Protein AF-A0A4Q3DVB1-F1 (afdb_monomer)

Sequence (132 aa):
MTEEATNEVLARHVSPDGQLTLLVVRAIEPPRPETIIVGFEESPWHVHVDALNPAGRSWEQVGHDLAADIVSDRMLIVIFRGGDYPDIRLADSLEDEVDYLPNGERPELRFWSGRRTSFDELIDGTVTYTPL

Structure (mmCIF, N/CA/C/O backbone):
data_AF-A0A4Q3DVB1-F1
#
_entry.id   AF-A0A4Q3DVB1-F1
#
loop_
_atom_site.group_PDB
_atom_site.id
_atom_site.type_symbol
_atom_site.label_atom_id
_atom_site.label_alt_id
_atom_site.label_comp_id
_atom_site.label_asym_id
_atom_site.label_entity_id
_atom_site.label_seq_id
_atom_site.pdbx_PDB_ins_code
_atom_site.Cartn_x
_atom_site.Cartn_y
_atom_site.Cartn_z
_atom_site.occupancy
_atom_site.B_iso_or_equiv
_atom_site.auth_seq_id
_atom_site.auth_comp_id
_atom_site.auth_asym_id
_atom_site.auth_atom_id
_atom_site.pdbx_PDB_model_num
ATOM 1 N N . MET A 1 1 ? 27.127 11.123 -22.859 1.00 49.62 1 MET A N 1
ATOM 2 C CA . MET A 1 1 ? 25.671 11.308 -22.734 1.00 49.62 1 MET A CA 1
ATOM 3 C C . MET A 1 1 ? 25.305 10.681 -21.410 1.00 49.62 1 MET A C 1
ATOM 5 O O . MET A 1 1 ? 25.545 9.495 -21.254 1.00 49.62 1 MET A O 1
ATOM 9 N N . THR A 1 2 ? 24.918 11.481 -20.425 1.00 55.75 2 THR A N 1
ATOM 10 C CA . THR A 1 2 ? 24.319 10.973 -19.188 1.00 55.75 2 THR A CA 1
ATOM 11 C C . THR A 1 2 ? 22.912 10.523 -19.549 1.00 55.75 2 THR A C 1
ATOM 13 O O . THR A 1 2 ? 22.138 11.341 -20.035 1.00 55.75 2 THR A O 1
ATOM 16 N N . GLU A 1 3 ? 22.624 9.231 -19.428 1.00 61.97 3 GLU A N 1
ATOM 17 C CA . GLU A 1 3 ? 21.249 8.740 -19.527 1.00 61.97 3 GLU A CA 1
ATOM 18 C C . GLU A 1 3 ? 20.432 9.416 -18.415 1.00 61.97 3 GLU A C 1
ATOM 20 O O . GLU A 1 3 ? 20.873 9.476 -17.265 1.00 61.97 3 GLU A O 1
ATOM 25 N N . GLU A 1 4 ? 19.305 10.028 -18.779 1.00 70.69 4 GLU A N 1
ATOM 26 C CA . GLU A 1 4 ? 18.410 10.689 -17.828 1.00 70.69 4 GLU A CA 1
ATOM 27 C C . GLU A 1 4 ? 17.573 9.640 -17.094 1.00 70.69 4 GLU A C 1
ATOM 29 O O . GLU A 1 4 ? 17.218 8.606 -17.665 1.00 70.69 4 GLU A O 1
ATOM 34 N N . ALA A 1 5 ? 17.256 9.906 -15.825 1.00 74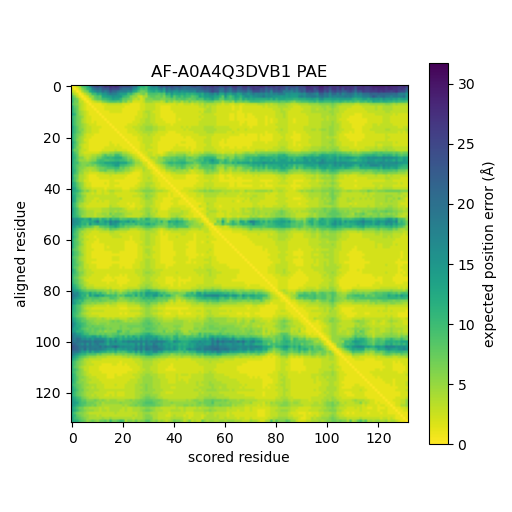.62 5 ALA A N 1
ATOM 35 C CA . ALA A 1 5 ? 16.349 9.050 -15.079 1.00 74.62 5 ALA A CA 1
ATOM 36 C C . ALA A 1 5 ? 14.966 9.058 -15.745 1.00 74.62 5 ALA A C 1
ATOM 38 O O . ALA A 1 5 ? 14.440 10.122 -16.082 1.00 74.62 5 ALA A O 1
ATOM 39 N N . THR A 1 6 ? 14.378 7.880 -15.943 1.00 83.56 6 THR A N 1
ATOM 40 C CA . THR A 1 6 ? 13.048 7.744 -16.549 1.00 83.56 6 THR A CA 1
ATOM 41 C C . THR A 1 6 ? 12.165 6.839 -15.707 1.00 83.56 6 THR A C 1
ATOM 43 O O . THR A 1 6 ? 12.616 5.824 -15.183 1.00 83.56 6 THR A O 1
ATOM 46 N N . ASN A 1 7 ? 10.897 7.231 -15.593 1.00 88.25 7 ASN A N 1
ATOM 47 C CA . ASN A 1 7 ? 9.862 6.483 -14.895 1.00 88.25 7 ASN A CA 1
ATOM 48 C C . ASN A 1 7 ? 8.760 6.132 -15.896 1.00 88.25 7 ASN A C 1
ATOM 50 O O . ASN A 1 7 ? 8.140 7.024 -16.479 1.00 88.25 7 ASN A O 1
ATOM 54 N N . GLU A 1 8 ? 8.510 4.842 -16.086 1.00 94.69 8 GLU A N 1
ATOM 55 C CA . GLU A 1 8 ? 7.397 4.330 -16.881 1.00 94.69 8 GLU A CA 1
ATOM 56 C C . GLU A 1 8 ? 6.317 3.782 -15.944 1.00 94.69 8 GLU A C 1
ATOM 58 O O . GLU A 1 8 ? 6.570 2.891 -15.135 1.00 94.69 8 GLU A O 1
ATOM 63 N N . VAL A 1 9 ? 5.095 4.308 -16.049 1.00 96.56 9 VAL A N 1
ATOM 64 C CA . VAL A 1 9 ? 3.951 3.811 -15.272 1.00 96.56 9 VAL A CA 1
ATOM 65 C C . VAL A 1 9 ? 3.423 2.536 -15.926 1.00 96.56 9 VAL A C 1
ATOM 67 O O . VAL A 1 9 ? 2.823 2.589 -16.998 1.00 96.56 9 VAL A O 1
ATOM 70 N N . LEU A 1 10 ? 3.611 1.402 -15.255 1.00 97.25 10 LEU A N 1
ATOM 71 C CA . LEU A 1 10 ? 3.128 0.090 -15.693 1.00 97.25 10 LEU A CA 1
ATOM 72 C C . LEU A 1 10 ? 1.666 -0.141 -15.297 1.00 97.25 10 LEU A C 1
ATOM 74 O O . LEU A 1 10 ? 0.904 -0.770 -16.031 1.00 97.25 10 LEU A O 1
ATOM 78 N N . ALA A 1 11 ? 1.259 0.379 -14.136 1.00 97.69 11 ALA A N 1
ATOM 79 C CA . ALA A 1 11 ? -0.125 0.352 -13.681 1.00 97.69 11 ALA A CA 1
ATOM 80 C C . ALA A 1 11 ? -0.458 1.561 -12.806 1.00 97.69 11 ALA A C 1
ATOM 82 O O . ALA A 1 11 ? 0.386 2.069 -12.066 1.00 97.69 11 ALA A O 1
ATOM 83 N N . ARG A 1 12 ? -1.721 1.991 -12.878 1.00 98.31 12 ARG A N 1
ATOM 84 C CA . ARG A 1 12 ? -2.292 3.060 -12.057 1.00 98.31 12 ARG A CA 1
ATOM 85 C C . ARG A 1 12 ? -3.664 2.637 -11.559 1.00 98.31 12 ARG A C 1
ATOM 87 O O . ARG A 1 12 ? -4.540 2.316 -12.361 1.00 98.31 12 ARG A O 1
ATOM 94 N N . HIS A 1 13 ? -3.857 2.690 -10.248 1.00 98.50 13 HIS A N 1
ATOM 95 C CA . HIS A 1 13 ? -5.122 2.372 -9.596 1.00 98.50 13 HIS A CA 1
ATOM 96 C C . HIS A 1 13 ? -5.554 3.549 -8.731 1.00 98.50 13 HIS A C 1
ATOM 98 O O . HIS A 1 13 ? -4.727 4.156 -8.061 1.00 98.50 13 HIS A O 1
ATOM 104 N N . VAL A 1 14 ? -6.848 3.857 -8.735 1.00 98.62 14 VAL A N 1
ATOM 105 C CA . VAL A 1 14 ? -7.444 4.886 -7.875 1.00 98.62 14 VAL A CA 1
ATOM 106 C C . VAL A 1 14 ? -8.396 4.195 -6.910 1.00 98.62 14 VAL A C 1
ATOM 108 O O . VAL A 1 14 ? -9.166 3.325 -7.330 1.00 98.62 14 VAL A O 1
ATOM 111 N N . SER A 1 15 ? -8.317 4.530 -5.623 1.00 98.44 15 SER A N 1
ATOM 112 C CA . SER A 1 15 ? -9.186 3.940 -4.606 1.00 98.44 15 SER A CA 1
ATOM 113 C C . SER A 1 15 ? -10.655 4.274 -4.890 1.00 98.44 15 SER A C 1
ATOM 115 O O . SER A 1 15 ? -10.943 5.310 -5.495 1.00 98.44 15 SER A O 1
ATOM 117 N N . PRO A 1 16 ? -11.624 3.444 -4.458 1.00 98.50 16 PRO A N 1
ATOM 118 C CA . PRO A 1 16 ? -13.042 3.692 -4.739 1.00 98.50 16 PRO A CA 1
ATOM 119 C C . PRO A 1 16 ? -13.568 5.042 -4.225 1.00 98.50 16 PRO A C 1
ATOM 121 O O . PRO A 1 16 ? -14.500 5.597 -4.801 1.00 98.50 16 PRO A O 1
ATOM 124 N N . ASP A 1 17 ? -12.968 5.581 -3.160 1.00 97.62 17 ASP A N 1
ATOM 125 C CA . ASP A 1 17 ? -13.280 6.902 -2.601 1.00 97.62 17 ASP A CA 1
ATOM 126 C C . ASP A 1 17 ? -12.483 8.057 -3.244 1.00 97.62 17 ASP A C 1
ATOM 128 O O . ASP A 1 17 ? -12.633 9.212 -2.842 1.00 97.62 17 ASP A O 1
ATOM 132 N N . GLY A 1 18 ? -11.631 7.756 -4.228 1.00 97.69 18 GLY A N 1
ATOM 133 C CA . GLY A 1 18 ? -10.814 8.724 -4.960 1.00 97.69 18 GLY A CA 1
ATOM 134 C C . GLY A 1 18 ? -9.703 9.383 -4.140 1.00 97.69 18 GLY A C 1
ATOM 135 O O . GLY A 1 18 ? -9.145 10.374 -4.595 1.00 97.69 18 GLY A O 1
ATOM 136 N N . GLN A 1 19 ? -9.413 8.888 -2.932 1.00 96.56 19 GLN A N 1
ATOM 137 C CA . GLN A 1 19 ? -8.460 9.512 -2.005 1.00 96.56 19 GLN A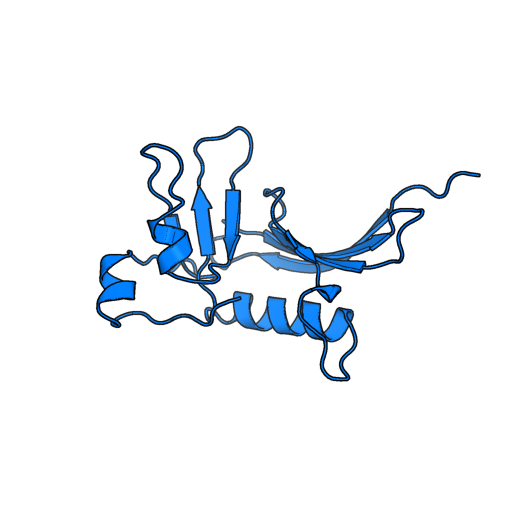 CA 1
ATOM 138 C C . GLN A 1 19 ? -7.014 9.045 -2.188 1.00 96.56 19 GLN A C 1
ATOM 140 O O . GLN A 1 19 ? -6.110 9.718 -1.704 1.00 96.56 19 GLN A O 1
ATOM 145 N N . LEU A 1 20 ? -6.790 7.886 -2.812 1.00 97.94 20 LEU A N 1
ATOM 146 C CA . LEU A 1 20 ? -5.464 7.303 -3.002 1.00 97.94 20 LEU A CA 1
ATOM 147 C C . LEU A 1 20 ? -5.262 6.912 -4.464 1.00 97.94 20 LEU A C 1
ATOM 149 O O . LEU A 1 20 ? -6.132 6.288 -5.074 1.00 97.94 20 LEU A O 1
ATOM 153 N N . THR A 1 21 ? -4.075 7.207 -4.987 1.00 98.44 21 THR A N 1
ATOM 154 C CA . THR A 1 21 ? -3.601 6.692 -6.274 1.00 98.44 21 THR A CA 1
ATOM 155 C C . THR A 1 21 ? -2.384 5.811 -6.024 1.00 98.44 21 THR A C 1
ATOM 157 O O . THR A 1 21 ? -1.363 6.303 -5.551 1.00 98.44 21 THR A O 1
ATOM 160 N N . LEU A 1 22 ? -2.489 4.525 -6.353 1.00 98.38 22 LEU A N 1
ATOM 161 C CA . LEU A 1 22 ? -1.393 3.558 -6.313 1.00 98.38 22 LEU A CA 1
ATOM 162 C C . LEU A 1 22 ? -0.763 3.446 -7.704 1.00 98.38 22 LEU A C 1
ATOM 164 O O . LEU A 1 22 ? -1.477 3.339 -8.707 1.00 98.38 22 LEU A O 1
ATOM 168 N N . LEU A 1 23 ? 0.565 3.430 -7.754 1.00 98.31 23 LEU A N 1
ATOM 169 C CA . LEU A 1 23 ? 1.352 3.304 -8.972 1.00 98.31 23 LEU A CA 1
ATOM 170 C C . LEU A 1 23 ? 2.279 2.090 -8.888 1.00 98.31 23 LEU A C 1
ATOM 172 O O . LEU A 1 23 ? 2.920 1.855 -7.865 1.00 98.31 23 LEU A O 1
ATOM 176 N N . VAL A 1 24 ? 2.380 1.364 -10.001 1.00 97.94 24 VAL A N 1
ATOM 177 C CA . VAL A 1 24 ? 3.483 0.437 -10.279 1.00 97.94 24 VAL A CA 1
ATOM 178 C C . VAL A 1 24 ? 4.334 1.093 -11.352 1.00 97.94 24 VAL A C 1
ATOM 180 O O . VAL A 1 24 ? 3.835 1.389 -12.442 1.00 97.94 24 VAL A O 1
ATOM 183 N N . VAL A 1 25 ? 5.597 1.356 -11.039 1.00 97.00 25 VAL A N 1
ATOM 184 C CA . VAL A 1 25 ? 6.498 2.125 -11.896 1.00 97.00 25 VAL A CA 1
ATOM 185 C C . VAL A 1 25 ? 7.759 1.324 -12.157 1.00 97.00 25 VAL A C 1
ATOM 187 O O . VAL A 1 25 ? 8.370 0.786 -11.237 1.00 97.00 25 VAL A O 1
ATOM 190 N N . ARG A 1 26 ? 8.167 1.284 -13.420 1.00 95.31 26 ARG A N 1
ATOM 191 C CA . ARG A 1 26 ? 9.516 0.908 -13.819 1.00 95.31 26 ARG A CA 1
ATOM 192 C C . ARG A 1 26 ? 10.388 2.154 -13.741 1.00 95.31 26 ARG A C 1
ATOM 194 O O . ARG A 1 26 ? 10.179 3.097 -14.503 1.00 95.31 26 ARG A O 1
ATOM 201 N N . ALA A 1 27 ? 11.325 2.159 -12.802 1.00 91.81 27 ALA A N 1
ATOM 202 C CA . ALA A 1 27 ? 12.261 3.251 -12.587 1.00 91.81 27 ALA A CA 1
ATOM 203 C C . ALA A 1 27 ? 13.635 2.870 -13.146 1.00 91.81 27 ALA A C 1
ATOM 205 O O . ALA A 1 27 ? 14.195 1.824 -12.808 1.00 91.81 27 ALA A O 1
ATOM 206 N N . ILE A 1 28 ? 14.184 3.730 -13.999 1.00 87.19 28 ILE A N 1
ATOM 207 C CA . ILE A 1 28 ? 15.535 3.610 -14.544 1.00 87.19 28 ILE A CA 1
ATOM 208 C C . ILE A 1 28 ? 16.325 4.802 -14.018 1.00 87.19 28 ILE A C 1
ATOM 210 O O . ILE A 1 28 ? 16.104 5.931 -14.450 1.00 87.19 28 ILE A O 1
ATOM 214 N N . GLU A 1 29 ? 17.248 4.555 -13.090 1.00 80.56 29 GLU A N 1
ATOM 215 C CA . GLU A 1 29 ? 18.102 5.586 -12.491 1.00 80.56 29 GLU A CA 1
ATOM 216 C C . GLU A 1 29 ? 19.583 5.271 -12.724 1.00 80.56 29 GLU A C 1
ATOM 218 O O . GLU A 1 29 ? 20.219 4.653 -11.871 1.00 80.56 29 GLU A O 1
ATOM 223 N N . PRO A 1 30 ? 20.192 5.701 -13.838 1.00 77.56 30 PRO A N 1
ATOM 224 C CA . PRO A 1 30 ? 21.615 5.477 -14.075 1.00 77.56 30 PRO A CA 1
ATOM 225 C C . PRO A 1 30 ? 22.469 6.043 -12.921 1.00 77.56 30 PRO A C 1
ATOM 227 O O . PRO A 1 30 ? 22.238 7.172 -12.484 1.00 77.56 30 PRO A O 1
ATOM 230 N N . PRO A 1 31 ? 23.475 5.308 -12.404 1.00 80.94 31 PRO A N 1
ATOM 231 C CA . PRO A 1 31 ? 24.037 4.050 -12.908 1.00 80.94 31 PRO A CA 1
ATOM 232 C C . PRO A 1 31 ? 23.389 2.778 -12.325 1.00 80.94 31 PRO A 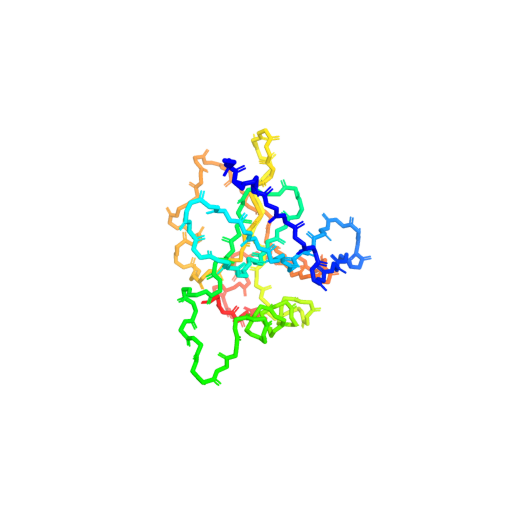C 1
ATOM 234 O O . PRO A 1 31 ? 23.944 1.689 -12.477 1.00 80.94 31 PRO A O 1
ATOM 237 N N . ARG A 1 32 ? 22.286 2.899 -11.584 1.00 76.38 32 ARG A N 1
ATOM 238 C CA . ARG A 1 32 ? 21.583 1.759 -10.993 1.00 76.38 32 ARG A CA 1
ATOM 239 C C . ARG A 1 32 ? 20.867 0.957 -12.083 1.00 76.38 32 ARG A C 1
ATOM 241 O O . ARG A 1 32 ? 20.452 1.529 -13.094 1.00 76.38 32 ARG A O 1
ATOM 248 N N . PRO A 1 33 ? 20.732 -0.366 -11.893 1.00 82.19 33 PRO A N 1
ATOM 249 C CA . PRO A 1 33 ? 19.857 -1.157 -12.738 1.00 82.19 33 PRO A CA 1
ATOM 250 C C . PRO A 1 33 ? 18.416 -0.647 -12.627 1.00 82.19 33 PRO A C 1
ATOM 252 O O . PRO A 1 33 ? 18.025 -0.066 -11.613 1.00 82.19 33 PRO A O 1
ATOM 255 N N . GLU A 1 34 ? 17.644 -0.895 -13.680 1.00 88.31 34 GLU A N 1
ATOM 256 C CA . GLU A 1 34 ? 16.187 -0.796 -13.654 1.00 88.31 34 GLU A CA 1
ATOM 257 C C . GLU A 1 34 ? 15.625 -1.499 -12.410 1.00 88.31 34 GLU A C 1
ATOM 259 O O . GLU A 1 34 ? 16.090 -2.578 -12.045 1.00 88.31 34 GLU A O 1
ATOM 264 N N . THR A 1 35 ? 14.623 -0.905 -11.768 1.00 91.38 35 THR A N 1
ATOM 265 C CA . THR A 1 35 ? 13.876 -1.531 -10.671 1.00 91.38 35 THR A CA 1
ATOM 266 C C . THR A 1 35 ? 12.382 -1.271 -10.841 1.00 91.38 35 THR A C 1
ATOM 268 O O . THR A 1 35 ? 11.968 -0.329 -11.522 1.00 91.38 35 THR A O 1
ATOM 271 N N . ILE A 1 36 ? 11.564 -2.123 -10.227 1.00 95.38 36 ILE A N 1
ATOM 272 C CA . ILE A 1 36 ? 10.126 -1.901 -10.112 1.00 95.38 36 ILE A CA 1
ATOM 273 C C . ILE A 1 36 ? 9.851 -1.347 -8.723 1.00 95.38 36 ILE A C 1
ATOM 275 O O . ILE A 1 36 ? 10.252 -1.942 -7.721 1.00 95.38 36 ILE A 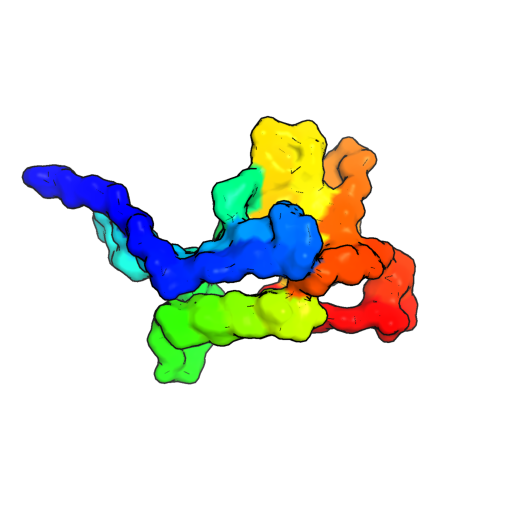O 1
ATOM 279 N N . ILE A 1 37 ? 9.140 -0.225 -8.679 1.00 95.62 37 ILE A N 1
ATOM 280 C CA . ILE A 1 37 ? 8.670 0.382 -7.440 1.00 95.62 37 ILE A CA 1
ATOM 281 C C . ILE A 1 37 ? 7.146 0.372 -7.382 1.00 95.62 37 ILE A C 1
ATOM 283 O O . ILE A 1 37 ? 6.464 0.583 -8.389 1.00 95.62 37 ILE A O 1
ATOM 287 N N . VAL A 1 38 ? 6.614 0.135 -6.186 1.00 97.62 38 VAL A N 1
ATOM 288 C CA . VAL A 1 38 ? 5.182 0.240 -5.885 1.00 97.62 38 VAL A CA 1
ATOM 289 C C . VAL A 1 38 ? 4.998 1.300 -4.811 1.00 97.62 38 VAL A C 1
ATOM 291 O O . VAL A 1 38 ? 5.602 1.207 -3.747 1.00 97.62 38 VAL A O 1
ATOM 294 N N . GLY A 1 39 ? 4.185 2.318 -5.077 1.00 97.19 39 GLY A N 1
ATOM 295 C CA . GLY A 1 39 ? 4.013 3.446 -4.160 1.00 97.19 39 GLY A CA 1
ATOM 296 C C . GLY A 1 39 ? 2.777 4.279 -4.468 1.00 97.19 39 GLY A C 1
ATOM 297 O O . GLY A 1 39 ? 2.012 3.964 -5.382 1.00 97.19 39 GLY A O 1
ATOM 298 N N . PHE A 1 40 ? 2.576 5.346 -3.698 1.00 97.44 40 PHE A N 1
ATOM 299 C CA . PHE A 1 40 ? 1.419 6.232 -3.835 1.00 97.44 40 PHE A CA 1
ATOM 300 C C . PHE A 1 40 ? 1.817 7.562 -4.490 1.00 97.44 40 PHE A C 1
ATOM 302 O O . PHE A 1 40 ? 2.836 8.138 -4.136 1.00 97.44 40 PHE A O 1
ATOM 309 N N . GLU A 1 41 ? 1.008 8.068 -5.428 1.00 94.69 41 GLU A N 1
ATOM 310 C CA . GLU A 1 41 ? 1.335 9.233 -6.286 1.00 94.69 41 GLU A CA 1
ATOM 311 C C . GLU A 1 41 ? 1.695 10.517 -5.508 1.00 94.69 41 GLU A C 1
ATOM 313 O O . GLU A 1 41 ? 2.500 11.314 -5.980 1.00 94.69 41 GLU A O 1
ATOM 318 N N . GLU A 1 42 ? 1.131 10.713 -4.313 1.00 90.50 42 GLU A N 1
ATOM 319 C CA . GLU A 1 42 ? 1.351 11.903 -3.473 1.00 90.50 42 GLU A CA 1
ATOM 320 C C . GLU A 1 42 ? 2.335 11.664 -2.317 1.00 90.50 42 GLU A C 1
ATOM 322 O O . GLU A 1 42 ? 2.524 12.549 -1.484 1.00 90.50 42 GLU A O 1
ATOM 327 N N . SER A 1 43 ? 2.947 10.479 -2.243 1.00 93.44 43 SER A N 1
ATOM 328 C CA . SER A 1 43 ? 3.837 10.108 -1.147 1.00 93.44 43 SER A CA 1
ATOM 329 C C . SER A 1 43 ? 5.241 9.777 -1.649 1.00 93.44 43 SER A C 1
ATOM 331 O O . SER A 1 43 ? 5.386 9.102 -2.667 1.00 93.44 43 SER A O 1
ATOM 333 N N . PRO A 1 44 ? 6.303 10.200 -0.938 1.00 90.94 44 PRO A N 1
ATOM 334 C CA . PRO A 1 44 ? 7.661 9.774 -1.268 1.00 90.94 44 PRO A CA 1
ATOM 335 C C . PRO A 1 44 ? 7.900 8.289 -0.953 1.00 90.94 44 PRO A C 1
ATOM 337 O O . PRO A 1 44 ? 8.852 7.700 -1.471 1.00 90.94 44 PRO A O 1
ATOM 340 N N . TRP A 1 45 ? 7.068 7.685 -0.099 1.00 93.06 45 TRP A N 1
ATOM 341 C CA . TRP A 1 45 ? 7.191 6.284 0.271 1.00 93.06 45 TRP A CA 1
ATOM 342 C C . TRP A 1 45 ? 6.866 5.364 -0.911 1.00 93.06 45 TRP A C 1
ATOM 344 O O . TRP A 1 45 ? 5.865 5.529 -1.613 1.00 93.06 45 TRP A O 1
ATOM 354 N N . HIS A 1 46 ? 7.723 4.369 -1.112 1.00 95.19 46 HIS A N 1
ATOM 355 C CA . HIS A 1 46 ? 7.534 3.307 -2.088 1.00 95.19 46 HIS A CA 1
ATOM 356 C C . HIS A 1 46 ? 8.341 2.069 -1.690 1.00 95.19 46 HIS A C 1
ATOM 358 O O . HIS A 1 46 ? 9.327 2.151 -0.956 1.00 95.19 46 HIS A O 1
ATOM 364 N N . VAL A 1 47 ? 7.929 0.919 -2.212 1.00 94.94 47 VAL A N 1
ATOM 365 C CA . VAL A 1 47 ? 8.612 -0.364 -2.053 1.00 94.94 47 VAL A CA 1
ATOM 366 C C . VAL A 1 47 ? 9.401 -0.665 -3.311 1.00 94.94 47 VAL A C 1
ATOM 368 O O . VAL A 1 47 ? 8.836 -0.720 -4.401 1.00 94.94 47 VAL A O 1
ATOM 371 N N . HIS A 1 48 ? 10.694 -0.913 -3.141 1.00 93.06 48 HIS A N 1
ATOM 372 C CA . HIS A 1 48 ? 11.552 -1.505 -4.158 1.00 93.06 48 HIS A CA 1
ATOM 373 C C . HIS A 1 48 ? 11.318 -3.016 -4.202 1.00 93.06 48 HIS A C 1
ATOM 375 O O . HIS A 1 48 ? 11.583 -3.726 -3.232 1.00 93.06 48 HIS A O 1
ATOM 381 N N . VAL A 1 49 ? 10.795 -3.525 -5.316 1.00 92.56 49 VAL A N 1
ATOM 382 C CA . VAL A 1 49 ? 10.349 -4.923 -5.413 1.00 92.56 49 VAL A CA 1
ATOM 383 C C . VAL A 1 49 ? 11.508 -5.926 -5.326 1.00 92.56 49 VAL A C 1
ATOM 385 O O . VAL A 1 49 ? 11.313 -7.072 -4.918 1.00 92.56 49 VAL A O 1
ATOM 388 N N . ASP A 1 50 ? 12.734 -5.510 -5.640 1.00 88.69 50 ASP A N 1
ATOM 389 C CA . ASP A 1 50 ? 13.933 -6.327 -5.450 1.00 88.69 50 ASP A CA 1
ATOM 390 C C . ASP A 1 50 ? 14.208 -6.667 -3.974 1.00 88.69 50 ASP A C 1
ATOM 392 O O . ASP A 1 50 ? 14.824 -7.699 -3.697 1.00 88.69 50 ASP A O 1
ATOM 396 N N . ALA A 1 51 ? 13.669 -5.890 -3.026 1.00 87.94 51 ALA A N 1
ATOM 397 C CA . ALA A 1 51 ? 13.733 -6.198 -1.598 1.00 87.94 51 ALA A CA 1
ATOM 398 C C . ALA A 1 51 ? 12.804 -7.356 -1.176 1.00 87.94 51 ALA A C 1
ATOM 400 O O . ALA A 1 51 ? 13.043 -7.986 -0.148 1.00 87.94 51 ALA A O 1
ATOM 401 N N . LEU A 1 52 ? 11.783 -7.695 -1.975 1.00 87.31 52 LEU A N 1
ATOM 402 C CA . LEU A 1 52 ? 10.745 -8.681 -1.627 1.00 87.31 52 LEU A CA 1
ATOM 403 C C . LEU A 1 52 ? 11.120 -10.139 -1.964 1.00 87.31 52 LEU A C 1
ATOM 405 O O . LEU A 1 52 ? 10.250 -11.008 -2.010 1.00 87.31 52 LEU A O 1
ATOM 409 N N . ASN A 1 53 ? 12.404 -10.416 -2.226 1.00 82.06 53 ASN A N 1
ATOM 410 C CA . ASN A 1 53 ? 12.959 -11.730 -2.587 1.00 82.06 53 ASN A CA 1
ATOM 411 C C . ASN A 1 53 ? 12.066 -12.533 -3.566 1.00 82.06 53 ASN A C 1
ATOM 413 O O . ASN A 1 53 ? 11.350 -13.464 -3.170 1.00 82.06 53 ASN A O 1
ATOM 417 N N . PRO A 1 54 ? 12.088 -12.202 -4.867 1.00 76.56 54 PRO A N 1
ATOM 418 C CA . PRO A 1 54 ? 11.205 -12.808 -5.852 1.00 76.56 54 PRO A CA 1
ATOM 419 C C . PRO A 1 54 ? 11.579 -14.282 -6.077 1.00 76.56 54 PRO A C 1
ATOM 421 O O . PRO A 1 54 ? 12.465 -14.607 -6.863 1.00 76.56 54 PRO A O 1
ATOM 424 N N . ALA A 1 55 ? 10.898 -15.203 -5.395 1.00 82.00 55 ALA A N 1
ATOM 425 C CA . ALA A 1 55 ? 11.117 -16.648 -5.500 1.00 82.00 55 ALA A CA 1
ATOM 426 C C . ALA A 1 55 ? 10.788 -17.205 -6.908 1.00 82.00 55 ALA A C 1
ATOM 428 O O . ALA A 1 55 ? 9.730 -17.789 -7.129 1.00 82.00 55 ALA A O 1
ATOM 429 N N . GLY A 1 56 ? 11.682 -16.999 -7.881 1.00 84.56 56 GLY A N 1
ATOM 430 C CA . GLY A 1 56 ? 11.520 -17.423 -9.278 1.00 84.56 56 GLY A CA 1
ATOM 431 C C . GLY A 1 56 ? 10.541 -16.581 -10.109 1.00 84.56 56 GLY A C 1
ATOM 432 O O . GLY A 1 56 ? 10.244 -16.950 -11.244 1.00 84.56 56 GLY A O 1
ATOM 433 N N . ARG A 1 57 ? 10.040 -15.467 -9.562 1.00 90.81 57 ARG A N 1
ATOM 434 C CA . ARG A 1 57 ? 9.151 -14.508 -10.244 1.00 90.81 57 ARG A CA 1
ATOM 435 C C . ARG A 1 57 ? 9.957 -13.339 -10.820 1.00 90.81 57 ARG A C 1
ATOM 437 O O . ARG A 1 57 ? 11.047 -13.046 -10.340 1.00 90.81 57 ARG A O 1
ATOM 444 N N . SER A 1 58 ? 9.428 -12.657 -11.832 1.00 93.25 58 SER A N 1
ATOM 445 C CA . SER A 1 58 ? 9.987 -11.371 -12.283 1.00 93.25 58 SER A CA 1
ATOM 446 C C . SER A 1 58 ? 9.602 -10.232 -11.330 1.00 93.25 58 SER A C 1
ATOM 448 O O . SER A 1 58 ? 8.587 -10.318 -10.638 1.00 93.25 58 SER A O 1
ATOM 450 N N . TRP A 1 59 ? 10.381 -9.147 -11.305 1.00 94.25 59 TRP A N 1
ATOM 451 C CA . TRP A 1 59 ? 10.060 -7.966 -10.491 1.00 94.25 59 TRP A CA 1
ATOM 452 C C . TRP A 1 59 ? 8.738 -7.312 -10.897 1.00 94.25 59 TRP A C 1
ATOM 454 O O . TRP A 1 59 ? 7.979 -6.892 -10.034 1.00 94.25 59 TRP A O 1
ATOM 464 N N . GLU A 1 60 ? 8.400 -7.300 -12.186 1.00 94.75 60 GLU A N 1
ATOM 465 C CA . GLU A 1 60 ? 7.091 -6.816 -12.641 1.00 94.75 60 GLU A CA 1
ATOM 466 C C . GLU A 1 60 ? 5.947 -7.660 -12.088 1.00 94.75 60 GLU A C 1
ATOM 468 O O . GLU A 1 60 ? 4.971 -7.112 -11.584 1.00 94.75 60 GLU A O 1
ATOM 473 N N . GLN A 1 61 ? 6.078 -8.992 -12.124 1.00 95.31 61 GLN A N 1
ATOM 474 C CA . GLN A 1 61 ? 5.073 -9.883 -11.539 1.00 95.31 61 GLN A CA 1
ATOM 475 C C . GLN A 1 61 ? 4.906 -9.624 -10.044 1.00 95.31 61 GLN A C 1
ATOM 477 O O . GLN A 1 61 ? 3.779 -9.497 -9.585 1.00 95.31 61 GLN A O 1
ATOM 482 N N . VAL A 1 62 ? 6.001 -9.490 -9.292 1.00 95.94 62 VAL A N 1
ATOM 483 C CA . VAL A 1 62 ? 5.909 -9.211 -7.852 1.00 95.94 62 VAL A CA 1
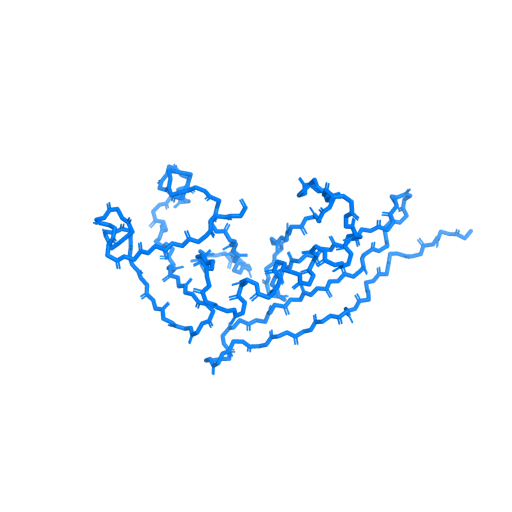ATOM 484 C C . VAL A 1 62 ? 5.312 -7.824 -7.582 1.00 95.94 62 VAL A C 1
ATOM 486 O O . VAL A 1 62 ? 4.505 -7.691 -6.668 1.00 95.94 62 VAL A O 1
ATOM 489 N N . GLY A 1 63 ? 5.623 -6.811 -8.397 1.00 96.38 63 GLY A N 1
ATOM 490 C CA . GLY A 1 63 ? 5.009 -5.485 -8.290 1.00 96.38 63 GLY A CA 1
ATOM 491 C C . GLY A 1 63 ? 3.502 -5.502 -8.564 1.00 96.38 63 GLY A C 1
ATOM 492 O O . GLY A 1 63 ? 2.731 -4.890 -7.826 1.00 96.38 63 GLY A O 1
ATOM 493 N N . HIS A 1 64 ? 3.064 -6.246 -9.583 1.00 97.25 64 HIS A N 1
ATOM 494 C CA . HIS A 1 64 ? 1.642 -6.436 -9.870 1.00 97.25 64 HIS A CA 1
ATOM 495 C C . HIS A 1 64 ? 0.926 -7.269 -8.801 1.00 97.25 64 HIS A C 1
ATOM 497 O O . HIS A 1 64 ? -0.199 -6.925 -8.451 1.00 97.25 64 HIS A O 1
ATOM 503 N N . ASP A 1 65 ? 1.557 -8.316 -8.266 1.00 96.06 65 ASP A N 1
ATOM 504 C CA . ASP A 1 65 ? 1.003 -9.128 -7.175 1.00 96.06 65 ASP A CA 1
ATOM 505 C C . ASP A 1 65 ? 0.816 -8.275 -5.908 1.00 96.06 65 ASP A C 1
ATOM 507 O O . ASP A 1 65 ? -0.256 -8.293 -5.305 1.00 96.06 65 ASP A O 1
ATOM 511 N N . LEU A 1 66 ? 1.818 -7.462 -5.550 1.00 97.19 66 LEU A N 1
ATOM 512 C CA . LEU A 1 66 ? 1.722 -6.527 -4.428 1.00 97.19 66 LEU A CA 1
ATOM 513 C C . LEU A 1 66 ? 0.593 -5.513 -4.652 1.00 97.19 66 LEU A C 1
ATOM 515 O O . LEU A 1 66 ? -0.251 -5.314 -3.780 1.00 97.19 66 LEU A O 1
ATOM 519 N N . ALA A 1 67 ? 0.523 -4.906 -5.841 1.00 98.12 67 ALA A N 1
ATOM 520 C CA . ALA A 1 67 ? -0.573 -4.004 -6.174 1.00 98.12 67 ALA A CA 1
ATOM 521 C C . ALA A 1 67 ? -1.938 -4.706 -6.091 1.00 98.12 67 ALA A C 1
ATOM 523 O O . ALA A 1 67 ? -2.891 -4.120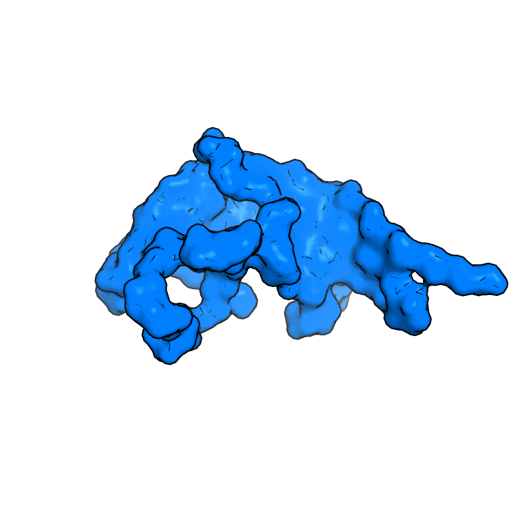 -5.579 1.00 98.12 67 ALA A O 1
ATOM 524 N N . ALA A 1 68 ? -2.031 -5.962 -6.537 1.00 98.00 68 ALA A N 1
ATOM 525 C CA . ALA A 1 68 ? -3.243 -6.769 -6.458 1.00 98.00 68 ALA A CA 1
ATOM 526 C C . ALA A 1 68 ? -3.688 -7.006 -5.005 1.00 98.00 68 ALA A C 1
ATOM 528 O O . ALA A 1 68 ? -4.879 -6.886 -4.710 1.00 98.00 68 ALA A O 1
ATOM 529 N N . ASP A 1 69 ? -2.758 -7.286 -4.090 1.00 97.75 69 ASP A N 1
ATOM 530 C CA . ASP A 1 69 ? -3.060 -7.459 -2.666 1.00 97.75 69 ASP A CA 1
ATOM 531 C C . ASP A 1 69 ? -3.551 -6.156 -2.014 1.00 97.75 69 ASP A C 1
ATOM 533 O O . ASP A 1 69 ? -4.530 -6.177 -1.258 1.00 97.75 69 ASP A O 1
ATOM 537 N N . ILE A 1 70 ? -2.955 -5.012 -2.369 1.00 98.25 70 ILE A N 1
ATOM 538 C CA . ILE A 1 70 ? -3.412 -3.691 -1.908 1.00 98.25 70 ILE A CA 1
ATOM 539 C C . ILE A 1 70 ? -4.836 -3.427 -2.405 1.00 98.25 70 ILE A C 1
ATOM 541 O O . ILE A 1 70 ? -5.734 -3.183 -1.598 1.00 98.25 70 ILE A O 1
ATOM 545 N N . VAL A 1 71 ? -5.078 -3.520 -3.721 1.00 98.38 71 VAL A N 1
ATOM 546 C CA . VAL A 1 71 ? -6.396 -3.193 -4.299 1.00 98.38 71 VAL A CA 1
ATOM 547 C C . VAL A 1 71 ? -7.499 -4.175 -3.892 1.00 98.38 71 VAL A C 1
ATOM 549 O O . VAL A 1 71 ? -8.679 -3.832 -3.971 1.00 98.38 71 VAL A O 1
ATOM 552 N N . SER A 1 72 ? -7.126 -5.370 -3.426 1.00 98.19 72 SER A N 1
ATOM 553 C CA . SER A 1 72 ? -8.041 -6.391 -2.896 1.00 98.19 72 SER A CA 1
ATOM 554 C C . SER A 1 72 ? -8.380 -6.200 -1.412 1.00 98.19 72 SER A C 1
ATOM 556 O O . SER A 1 72 ? -8.941 -7.106 -0.799 1.00 98.19 72 SER A O 1
ATOM 558 N N . ASP A 1 73 ? -8.063 -5.038 -0.830 1.00 97.94 73 ASP A N 1
ATOM 559 C CA . ASP A 1 73 ? -8.387 -4.680 0.560 1.00 97.94 73 ASP A CA 1
ATOM 560 C C . ASP A 1 73 ? -7.683 -5.561 1.610 1.00 97.94 73 ASP A C 1
ATOM 562 O O . ASP A 1 73 ? -8.169 -5.703 2.732 1.00 97.94 73 ASP A O 1
ATOM 566 N N . ARG A 1 74 ? -6.544 -6.179 1.259 1.00 97.69 74 ARG A N 1
ATOM 567 C CA . ARG A 1 74 ? -5.838 -7.113 2.153 1.00 97.69 74 ARG A CA 1
ATOM 568 C C . ARG A 1 74 ? -4.782 -6.455 3.028 1.00 97.69 74 ARG A C 1
ATOM 570 O O . ARG A 1 74 ? -4.487 -6.986 4.095 1.00 97.69 74 ARG A O 1
ATOM 577 N N . MET A 1 75 ? -4.196 -5.351 2.579 1.00 98.06 75 MET A N 1
ATOM 578 C CA . MET A 1 75 ? -3.082 -4.687 3.261 1.00 98.06 75 MET A CA 1
ATOM 579 C C . MET A 1 75 ? -3.548 -3.424 3.980 1.00 98.06 75 MET A C 1
ATOM 581 O O . MET A 1 75 ? -4.415 -2.700 3.483 1.00 98.06 75 MET A O 1
ATOM 585 N N . LEU A 1 76 ? -2.963 -3.164 5.148 1.00 98.00 76 LEU A N 1
ATOM 586 C CA . LEU A 1 76 ? -3.240 -1.968 5.932 1.00 98.00 76 LEU A CA 1
ATOM 587 C C . LEU A 1 76 ? -2.422 -0.792 5.390 1.00 98.00 76 LEU A C 1
ATOM 589 O O . LEU A 1 76 ? -1.209 -0.896 5.223 1.00 98.00 76 LEU A O 1
ATOM 593 N N . ILE A 1 77 ? -3.098 0.327 5.141 1.00 97.56 77 ILE A N 1
ATOM 594 C CA . ILE A 1 77 ? -2.505 1.589 4.706 1.00 97.56 77 ILE A CA 1
ATOM 595 C C . ILE A 1 77 ? -2.497 2.539 5.902 1.00 97.56 77 ILE A C 1
ATOM 597 O O . ILE A 1 77 ? -3.537 2.785 6.524 1.00 97.56 77 ILE A O 1
ATOM 601 N N . VAL A 1 78 ? -1.322 3.081 6.194 1.00 95.75 78 VAL A N 1
ATOM 602 C CA . VAL A 1 78 ? -1.069 4.031 7.276 1.00 95.75 78 VAL A CA 1
ATOM 603 C C . VAL A 1 78 ? -0.791 5.389 6.653 1.00 95.75 78 VAL A C 1
ATOM 605 O O . VAL A 1 78 ? 0.047 5.497 5.757 1.00 95.75 78 VAL A O 1
ATOM 608 N N . ILE A 1 79 ? -1.525 6.415 7.091 1.00 94.44 79 ILE A N 1
ATOM 609 C CA . ILE A 1 79 ? -1.437 7.760 6.519 1.00 94.44 79 ILE A CA 1
ATOM 610 C C . ILE A 1 79 ? -1.178 8.800 7.604 1.00 94.44 79 ILE A C 1
ATOM 612 O O . ILE A 1 79 ? -2.009 8.991 8.493 1.00 94.44 79 ILE A O 1
ATOM 616 N N . PHE A 1 80 ? -0.096 9.559 7.453 1.00 91.44 80 PHE A N 1
ATOM 617 C CA . PHE A 1 80 ? 0.149 10.798 8.189 1.00 91.44 80 PHE A CA 1
ATOM 618 C C . PHE A 1 80 ? 0.025 11.991 7.241 1.00 91.44 80 PHE A C 1
ATOM 620 O O . PHE A 1 80 ? 0.613 12.008 6.163 1.00 91.44 80 PHE A O 1
ATOM 627 N N . ARG A 1 81 ? -0.761 13.005 7.624 1.00 87.88 81 ARG A N 1
ATOM 628 C CA . ARG A 1 81 ? -1.022 14.202 6.795 1.00 87.88 81 ARG A CA 1
ATOM 629 C C . ARG A 1 81 ? -0.433 15.493 7.380 1.00 87.88 81 ARG A C 1
ATOM 631 O O . ARG A 1 81 ? -0.778 16.570 6.911 1.00 87.88 81 ARG A O 1
ATOM 638 N N . GLY A 1 82 ? 0.405 15.399 8.416 1.00 79.19 82 GLY A N 1
ATOM 639 C CA . GLY A 1 82 ? 0.941 16.554 9.148 1.00 79.19 82 GLY A CA 1
ATOM 640 C C . GLY A 1 82 ? 2.073 17.327 8.455 1.00 79.19 82 GLY A C 1
ATOM 641 O O . GLY A 1 82 ? 2.403 18.421 8.908 1.00 79.19 82 GLY A O 1
ATOM 642 N N . GLY A 1 83 ? 2.661 16.793 7.376 1.00 75.44 83 GLY A N 1
ATOM 643 C CA . GLY A 1 83 ? 3.819 17.372 6.679 1.00 75.44 83 GLY A CA 1
ATOM 644 C C . GLY A 1 83 ? 3.516 18.012 5.318 1.00 75.44 83 GLY A C 1
ATOM 645 O O . GLY A 1 83 ? 2.369 18.080 4.883 1.00 75.44 83 GLY A O 1
ATOM 646 N N . ASP A 1 84 ? 4.577 18.453 4.628 1.00 81.75 84 ASP A N 1
ATOM 647 C CA . ASP A 1 84 ? 4.505 19.037 3.273 1.00 81.75 84 ASP A CA 1
ATOM 648 C C . ASP A 1 84 ? 3.937 18.054 2.233 1.00 81.75 84 ASP A C 1
ATOM 650 O O . ASP A 1 84 ? 3.282 18.463 1.274 1.00 81.75 84 ASP A O 1
ATOM 654 N N . TYR A 1 85 ? 4.173 16.757 2.451 1.00 84.81 85 TYR A N 1
ATOM 655 C CA . TYR A 1 85 ? 3.610 15.647 1.688 1.00 84.81 85 TYR A CA 1
ATOM 656 C C . TYR A 1 85 ? 3.018 14.623 2.660 1.00 84.81 85 TYR A C 1
ATOM 658 O O . TYR A 1 85 ? 3.587 14.423 3.739 1.00 84.81 85 TYR A O 1
ATOM 666 N N . PRO A 1 86 ? 1.903 13.959 2.308 1.00 89.44 86 PRO A N 1
ATOM 667 C CA . PRO A 1 86 ? 1.391 12.867 3.115 1.00 89.44 86 PRO A CA 1
ATOM 668 C C . PRO A 1 86 ? 2.370 11.681 3.102 1.00 89.44 86 PRO A C 1
ATOM 670 O O . PRO A 1 86 ? 2.823 11.225 2.048 1.00 89.44 86 PRO A O 1
ATOM 673 N N . ASP A 1 87 ? 2.673 11.149 4.282 1.00 91.25 87 ASP A N 1
ATOM 674 C CA . ASP A 1 87 ? 3.357 9.863 4.421 1.00 91.25 87 ASP A CA 1
ATOM 675 C C . ASP A 1 87 ? 2.294 8.765 4.326 1.00 91.25 87 ASP A C 1
ATOM 677 O O . ASP A 1 87 ? 1.455 8.636 5.217 1.00 91.25 87 ASP A O 1
ATOM 681 N N . ILE A 1 88 ? 2.266 8.056 3.195 1.00 95.12 88 ILE A N 1
ATOM 682 C CA . ILE A 1 88 ? 1.303 7.003 2.872 1.00 95.12 88 ILE A CA 1
ATOM 683 C C . ILE A 1 88 ? 2.108 5.731 2.664 1.00 95.12 88 ILE A C 1
ATOM 685 O O . ILE A 1 88 ? 2.817 5.597 1.666 1.00 95.12 88 ILE A O 1
ATOM 689 N N . ARG A 1 89 ? 1.965 4.782 3.582 1.00 94.62 89 ARG A N 1
ATOM 690 C CA . ARG A 1 89 ? 2.753 3.550 3.579 1.00 94.62 89 ARG A CA 1
ATOM 691 C C . ARG A 1 89 ? 1.913 2.327 3.886 1.00 94.62 89 ARG A C 1
ATOM 693 O O . ARG A 1 89 ? 0.805 2.431 4.412 1.00 94.62 89 ARG A O 1
ATOM 700 N N . LEU A 1 90 ? 2.438 1.165 3.522 1.00 96.19 90 LEU A N 1
ATOM 701 C CA . LEU A 1 90 ? 1.872 -0.117 3.927 1.00 96.19 90 LEU A CA 1
ATOM 702 C C . LEU A 1 90 ? 2.448 -0.500 5.286 1.00 96.19 90 LEU A C 1
ATOM 704 O O . LEU A 1 90 ? 3.643 -0.313 5.515 1.00 96.19 90 LEU A O 1
ATOM 708 N N . ALA A 1 91 ? 1.599 -1.019 6.167 1.00 94.75 91 ALA A N 1
ATOM 709 C CA . ALA A 1 91 ? 2.062 -1.545 7.440 1.00 94.75 91 ALA A CA 1
ATOM 710 C C . ALA A 1 91 ? 2.814 -2.864 7.223 1.00 94.75 91 ALA A C 1
ATOM 712 O O . ALA A 1 91 ? 2.282 -3.789 6.601 1.00 94.75 91 ALA A O 1
ATOM 713 N N . ASP A 1 92 ? 4.023 -2.947 7.771 1.00 90.69 92 ASP A N 1
ATOM 714 C CA . ASP A 1 92 ? 4.781 -4.195 7.884 1.00 90.69 92 ASP A CA 1
ATOM 715 C C . ASP A 1 92 ? 4.320 -4.914 9.159 1.00 90.69 92 ASP A C 1
ATOM 717 O O . ASP A 1 92 ? 3.462 -5.795 9.109 1.00 90.69 92 ASP A O 1
ATOM 721 N N . SER A 1 93 ? 4.703 -4.420 10.338 1.00 89.81 93 SER A N 1
ATOM 722 C CA . SER A 1 93 ? 4.241 -4.960 11.618 1.00 89.81 93 SER A CA 1
ATOM 723 C C . SER A 1 93 ? 3.455 -3.936 12.436 1.00 89.81 93 SER A C 1
ATOM 725 O O . SER A 1 93 ? 3.777 -2.752 12.461 1.00 89.81 93 SER A O 1
ATOM 727 N N . LEU A 1 94 ? 2.428 -4.397 13.158 1.00 87.12 94 LEU A N 1
ATOM 728 C CA . LEU A 1 94 ? 1.639 -3.537 14.044 1.00 87.12 94 LEU A CA 1
ATOM 729 C C . LEU A 1 94 ? 2.485 -2.938 15.179 1.00 87.12 94 LEU A C 1
ATOM 731 O O . LEU A 1 94 ? 2.177 -1.849 15.650 1.00 87.12 94 LEU A O 1
ATOM 735 N N . GLU A 1 95 ? 3.528 -3.651 15.613 1.00 85.56 95 GLU A N 1
ATOM 736 C CA . GLU A 1 95 ? 4.478 -3.190 16.632 1.00 85.56 95 GLU A CA 1
ATOM 737 C C . GLU A 1 95 ? 5.230 -1.950 16.140 1.00 85.56 95 GLU A C 1
ATOM 739 O O . GLU A 1 95 ? 5.197 -0.916 16.806 1.00 85.56 95 GLU A O 1
ATOM 744 N N . ASP A 1 96 ? 5.777 -1.998 14.921 1.00 84.94 96 ASP A N 1
ATOM 745 C CA . ASP A 1 96 ? 6.470 -0.853 14.324 1.00 84.94 96 ASP A CA 1
ATOM 746 C C . ASP A 1 96 ? 5.534 0.351 14.155 1.00 84.94 96 ASP A C 1
ATOM 748 O O . ASP A 1 96 ? 5.930 1.494 14.400 1.00 84.94 96 ASP A O 1
ATOM 752 N N . GLU A 1 97 ? 4.270 0.107 13.788 1.00 85.06 97 GLU A N 1
ATOM 753 C CA . GLU A 1 97 ? 3.275 1.174 13.637 1.00 85.06 97 GLU A CA 1
ATOM 754 C C . GLU A 1 97 ? 2.943 1.897 14.943 1.00 85.06 97 GLU A C 1
ATOM 756 O O . GLU A 1 97 ? 2.590 3.079 14.924 1.00 85.06 97 GLU A O 1
ATOM 761 N N . VAL A 1 98 ? 3.027 1.196 16.072 1.00 80.19 98 VAL A N 1
ATOM 762 C CA . VAL A 1 98 ? 2.744 1.751 17.399 1.00 80.19 98 VAL A CA 1
ATOM 763 C C . VAL A 1 98 ? 3.983 2.430 17.982 1.00 80.19 98 VAL A C 1
ATOM 765 O O . VAL A 1 98 ? 3.868 3.516 18.558 1.00 80.19 98 VAL A O 1
ATOM 768 N N . ASP A 1 99 ? 5.159 1.828 17.811 1.00 78.31 99 ASP A N 1
ATOM 769 C CA . ASP A 1 99 ? 6.405 2.297 18.420 1.00 78.31 99 ASP A CA 1
ATOM 770 C C . ASP A 1 99 ? 7.008 3.509 17.695 1.00 78.31 99 ASP A C 1
ATOM 772 O O . ASP A 1 99 ? 7.643 4.360 18.327 1.00 78.31 99 ASP A O 1
ATOM 776 N N . TYR A 1 100 ? 6.767 3.640 16.386 1.00 69.31 100 TYR A N 1
ATOM 777 C CA . TYR A 1 100 ? 7.312 4.714 15.549 1.00 69.31 100 TYR A CA 1
ATOM 778 C C . TYR A 1 100 ? 6.264 5.746 15.114 1.00 69.31 100 TYR A C 1
ATOM 780 O O . TYR A 1 100 ? 6.273 6.227 13.979 1.00 69.31 100 TYR A O 1
ATOM 788 N N . LEU A 1 101 ? 5.379 6.150 16.029 1.00 72.69 101 LEU A N 1
ATOM 789 C CA . LEU A 1 101 ? 4.483 7.284 15.796 1.00 72.69 101 LEU A CA 1
ATOM 790 C C . LEU A 1 101 ? 5.264 8.616 15.847 1.00 72.69 101 LEU A C 1
ATOM 792 O O . LEU A 1 101 ? 5.845 8.944 16.888 1.00 72.69 101 LEU A O 1
ATOM 796 N N . PRO A 1 102 ? 5.260 9.434 14.774 1.00 68.06 102 PRO A N 1
ATOM 797 C CA . PRO A 1 102 ? 5.787 10.794 14.818 1.00 68.06 102 PRO A CA 1
ATOM 798 C C . PRO A 1 102 ? 5.130 11.580 15.959 1.00 68.06 102 PRO A C 1
ATOM 800 O O . PRO A 1 102 ? 3.919 11.498 16.149 1.00 68.06 102 PRO A O 1
ATOM 803 N N . ASN A 1 103 ? 5.933 12.319 16.733 1.00 63.06 103 ASN A N 1
ATOM 804 C CA . ASN A 1 103 ? 5.566 12.975 17.999 1.00 63.06 103 ASN A CA 1
ATOM 805 C C . ASN A 1 103 ? 4.123 13.532 18.056 1.00 63.06 103 ASN A C 1
ATOM 807 O O . ASN A 1 103 ? 3.876 14.689 17.722 1.00 63.06 103 ASN A O 1
ATOM 811 N N . GLY A 1 104 ? 3.187 12.726 18.569 1.00 66.44 104 GLY A N 1
ATOM 812 C CA . GLY A 1 104 ? 1.801 13.126 18.829 1.00 66.44 104 GLY A CA 1
ATOM 813 C C . GLY A 1 104 ? 0.858 13.129 17.620 1.00 66.44 104 GLY A C 1
ATOM 814 O O . GLY A 1 104 ? -0.317 13.463 17.793 1.00 66.44 104 GL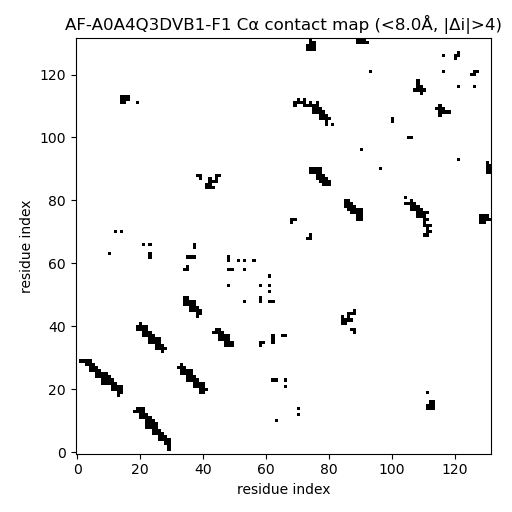Y A O 1
ATOM 815 N N . GLU A 1 105 ? 1.318 12.744 16.429 1.00 75.75 105 GLU A N 1
ATOM 816 C CA . GLU A 1 105 ? 0.442 12.549 15.274 1.00 75.75 105 GLU A CA 1
ATOM 817 C C . GLU A 1 105 ? -0.329 11.231 15.391 1.00 75.75 105 GLU A C 1
ATOM 819 O O . GLU A 1 105 ? 0.186 10.213 15.853 1.00 75.75 105 GLU A O 1
ATOM 824 N N . ARG A 1 106 ? -1.601 11.252 14.978 1.00 83.50 106 ARG A N 1
ATOM 825 C CA . ARG A 1 106 ? -2.432 10.049 14.892 1.00 83.50 106 ARG A CA 1
ATOM 826 C C . ARG A 1 106 ? -2.569 9.659 13.425 1.00 83.50 106 ARG A C 1
ATOM 828 O O . ARG A 1 106 ? -3.105 10.474 12.669 1.00 83.50 106 ARG A O 1
ATOM 835 N N . PRO A 1 107 ? -2.136 8.455 13.027 1.00 91.50 107 PRO A N 1
ATOM 836 C CA . PRO A 1 107 ? -2.312 8.020 11.657 1.00 91.50 107 PRO A CA 1
ATOM 837 C C . PRO A 1 107 ? -3.791 7.787 11.353 1.00 91.50 107 PRO A C 1
ATOM 839 O O . PRO A 1 107 ? -4.565 7.345 12.207 1.00 91.50 107 PRO A O 1
ATOM 842 N N . GLU A 1 108 ? -4.176 8.030 10.105 1.00 94.19 108 GLU A N 1
ATOM 843 C CA . GLU A 1 108 ? -5.357 7.397 9.529 1.00 94.19 108 GLU A CA 1
ATOM 844 C C . GLU A 1 108 ? -4.978 5.965 9.136 1.00 94.19 108 GLU A C 1
ATOM 846 O O . GLU A 1 108 ? -4.097 5.751 8.305 1.00 94.19 108 GLU A O 1
ATOM 851 N N . LEU A 1 109 ? -5.662 4.992 9.740 1.00 96.44 109 LEU A N 1
ATOM 852 C CA . LEU A 1 109 ? -5.552 3.579 9.400 1.00 96.44 109 LEU A CA 1
ATOM 853 C C . LEU A 1 109 ? -6.728 3.194 8.508 1.00 96.44 109 LEU A C 1
ATOM 855 O O . LEU A 1 109 ? -7.897 3.354 8.884 1.00 96.44 109 LEU A O 1
ATOM 859 N N . ARG A 1 110 ? -6.434 2.697 7.310 1.00 98.00 110 ARG A N 1
ATOM 860 C CA . ARG A 1 110 ? -7.468 2.324 6.344 1.00 98.00 110 ARG A CA 1
ATOM 861 C C . ARG A 1 110 ? -7.020 1.221 5.405 1.00 98.00 110 ARG A C 1
ATOM 863 O O . ARG A 1 110 ? -5.839 0.939 5.266 1.00 98.00 110 ARG A O 1
ATOM 870 N N . PHE A 1 111 ? -7.988 0.648 4.711 1.00 98.44 111 PHE A N 1
ATOM 871 C CA . PHE A 1 111 ? -7.751 -0.224 3.573 1.00 98.44 111 PHE A CA 1
ATOM 872 C C . PHE A 1 111 ? -8.056 0.503 2.257 1.00 98.44 111 PHE A C 1
ATOM 874 O O . PHE A 1 111 ? -8.559 1.639 2.234 1.00 98.44 111 PHE A O 1
ATOM 881 N N . TRP A 1 112 ? -7.739 -0.153 1.142 1.00 98.56 112 TRP A N 1
ATOM 882 C CA . TRP A 1 112 ? -7.910 0.400 -0.199 1.00 98.56 112 TRP A CA 1
ATOM 883 C C . TRP A 1 112 ? -9.348 0.830 -0.497 1.00 98.56 112 TRP A C 1
ATOM 885 O O . TRP A 1 112 ? -9.565 1.903 -1.055 1.00 98.56 112 TRP A O 1
ATOM 895 N N . SER A 1 113 ? -10.334 0.053 -0.047 1.00 98.31 113 SER A N 1
ATOM 896 C CA . SER A 1 113 ? -11.769 0.321 -0.198 1.00 98.31 113 SER A CA 1
ATOM 897 C C . SER A 1 113 ? -12.239 1.650 0.403 1.00 98.31 113 SER A C 1
ATOM 899 O O . SER A 1 113 ? -13.347 2.093 0.105 1.00 98.31 113 SER A O 1
ATOM 901 N N . GLY A 1 114 ? -11.431 2.278 1.264 1.00 97.88 114 GLY A N 1
ATOM 902 C CA . GLY A 1 114 ? -11.829 3.425 2.081 1.00 97.88 114 GLY A CA 1
ATOM 903 C C . GLY A 1 114 ? -12.377 3.034 3.450 1.00 97.88 114 GLY A C 1
ATOM 904 O O . GLY A 1 114 ? -12.671 3.913 4.264 1.00 97.88 114 GLY A O 1
ATOM 905 N N . ARG A 1 115 ? -12.480 1.730 3.747 1.00 97.94 115 ARG A N 1
ATOM 906 C CA . ARG A 1 115 ? -12.797 1.246 5.091 1.00 97.94 115 ARG A CA 1
ATOM 907 C C . ARG A 1 115 ? -11.697 1.669 6.061 1.00 97.94 115 ARG A C 1
ATOM 909 O O . ARG A 1 115 ? -10.532 1.327 5.870 1.00 97.94 115 ARG A O 1
ATOM 916 N N . ARG A 1 116 ? -12.087 2.401 7.103 1.00 97.56 116 ARG A N 1
ATOM 917 C CA . ARG A 1 116 ? -11.205 2.800 8.205 1.00 97.56 116 ARG A CA 1
ATOM 918 C C . ARG A 1 116 ? -11.196 1.740 9.296 1.00 97.56 116 ARG A C 1
ATOM 920 O O . ARG A 1 116 ? -12.170 1.005 9.439 1.00 97.56 116 ARG A O 1
ATOM 927 N N . THR A 1 117 ? -10.105 1.704 10.043 1.00 97.00 117 THR A N 1
ATOM 928 C CA . THR A 1 117 ? -9.921 0.861 11.226 1.00 97.00 117 THR A CA 1
ATOM 929 C C . THR A 1 117 ? -9.197 1.660 12.308 1.00 97.00 117 THR A C 1
ATOM 931 O O . THR A 1 117 ? -8.795 2.807 12.094 1.00 97.00 117 THR A O 1
ATOM 934 N N . SER A 1 118 ? -9.024 1.058 13.473 1.00 94.94 118 SER A N 1
ATOM 935 C CA . SER A 1 118 ? -8.244 1.582 14.590 1.00 94.94 118 SER A CA 1
ATOM 936 C C . SER A 1 118 ? -7.198 0.571 15.061 1.00 94.94 118 SER A C 1
ATOM 938 O O . SER A 1 118 ? -7.269 -0.608 14.719 1.00 94.94 118 SER A O 1
ATOM 940 N N . PHE A 1 119 ? -6.231 1.028 15.861 1.00 92.69 119 PHE A N 1
ATOM 941 C CA . PHE A 1 119 ? -5.285 0.129 16.525 1.00 92.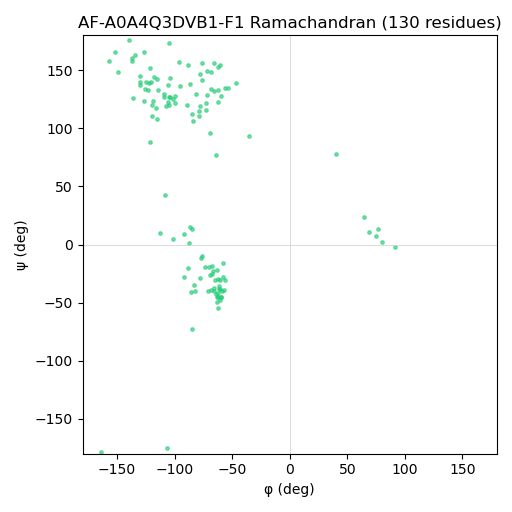69 119 PHE A CA 1
ATOM 942 C C . PHE A 1 119 ? -5.998 -0.855 17.456 1.00 92.69 119 PHE A C 1
ATOM 944 O O . PHE A 1 119 ? -5.628 -2.021 17.474 1.00 92.69 119 PHE A O 1
ATOM 951 N N . ASP A 1 120 ? -7.045 -0.423 18.164 1.00 93.56 120 ASP A N 1
ATOM 952 C CA . ASP A 1 120 ? -7.808 -1.292 19.067 1.00 93.56 120 ASP A CA 1
ATOM 953 C C . ASP A 1 120 ? -8.416 -2.487 18.309 1.00 93.56 120 ASP A C 1
ATOM 955 O O . ASP A 1 120 ? -8.247 -3.623 18.741 1.00 93.56 120 ASP A O 1
ATOM 959 N N . GLU A 1 121 ? -9.019 -2.243 17.138 1.00 95.38 121 GLU A N 1
ATOM 960 C CA . GLU A 1 121 ? -9.594 -3.287 16.266 1.00 95.38 121 GLU A CA 1
ATOM 961 C C . GLU A 1 121 ? -8.540 -4.227 15.644 1.00 95.38 121 GLU A C 1
ATOM 963 O O . GLU A 1 121 ? -8.833 -5.360 15.259 1.00 95.38 121 GLU A O 1
ATOM 968 N N . LEU A 1 122 ? -7.300 -3.756 15.494 1.00 94.56 122 LEU A N 1
ATOM 969 C CA . LEU A 1 122 ? -6.191 -4.576 14.997 1.00 94.56 122 LEU A CA 1
ATOM 970 C C . LEU A 1 122 ? -5.589 -5.427 16.125 1.00 94.56 122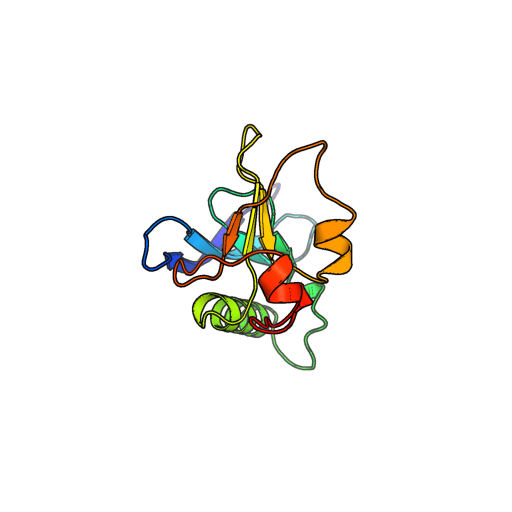 LEU A C 1
ATOM 972 O O . LEU A 1 122 ? -5.269 -6.595 15.916 1.00 94.56 122 LEU A O 1
ATOM 976 N N . ILE A 1 123 ? -5.462 -4.856 17.326 1.00 92.25 123 ILE A N 1
ATOM 977 C CA . ILE A 1 123 ? -4.919 -5.521 18.519 1.00 92.25 123 ILE A CA 1
ATOM 978 C C . ILE A 1 123 ? -5.892 -6.583 19.042 1.00 92.25 123 ILE A C 1
ATOM 980 O O . ILE A 1 123 ? -5.463 -7.661 19.456 1.00 92.25 123 ILE A O 1
ATOM 984 N N . ASP A 1 124 ? -7.196 -6.302 19.030 1.00 94.12 124 ASP A N 1
ATOM 985 C CA . ASP A 1 124 ? -8.222 -7.251 19.471 1.00 94.12 124 ASP A CA 1
ATOM 986 C C . ASP A 1 124 ? -8.514 -8.363 18.441 1.00 94.12 124 ASP A C 1
ATOM 988 O O . ASP A 1 124 ? -9.181 -9.351 18.765 1.00 94.12 124 ASP A O 1
ATOM 992 N N . GLY A 1 125 ? -7.979 -8.229 17.221 1.00 92.38 125 GLY A N 1
ATOM 993 C CA . GLY A 1 125 ? -8.112 -9.193 16.132 1.00 92.38 125 GLY A CA 1
ATOM 994 C C . GLY A 1 125 ? -9.473 -9.180 15.429 1.00 92.38 125 GLY A C 1
ATOM 995 O O . GLY A 1 125 ? -9.770 -10.106 14.671 1.00 92.38 125 GLY A O 1
ATOM 996 N N . THR A 1 126 ? -10.313 -8.167 15.653 1.00 95.25 126 THR A N 1
ATOM 997 C CA . THR A 1 126 ? -11.573 -7.981 14.910 1.00 95.25 126 THR A CA 1
ATOM 998 C C . THR A 1 126 ? -11.326 -7.584 13.457 1.00 95.25 126 THR A C 1
ATOM 1000 O O . THR A 1 126 ? -12.136 -7.897 12.577 1.00 95.25 126 THR A O 1
ATOM 1003 N N . VAL A 1 127 ? -10.180 -6.959 13.189 1.00 95.31 127 VAL A N 1
ATOM 1004 C CA . VAL A 1 127 ? -9.663 -6.659 11.859 1.00 95.31 127 VAL A CA 1
ATOM 1005 C C . VAL A 1 127 ? -8.275 -7.275 11.704 1.00 95.31 127 VAL A C 1
ATOM 1007 O O . VAL A 1 127 ? -7.402 -7.121 12.548 1.00 95.31 127 VAL A O 1
ATOM 1010 N N . THR A 1 128 ? -8.050 -7.952 10.580 1.00 94.69 128 THR A N 1
ATOM 1011 C CA . THR A 1 128 ? -6.746 -8.522 10.216 1.00 94.69 128 THR A CA 1
ATOM 1012 C C . THR A 1 128 ? -6.274 -7.956 8.886 1.00 94.69 128 THR A C 1
ATOM 1014 O O . THR A 1 128 ? -7.098 -7.650 8.021 1.00 94.69 128 THR A O 1
ATOM 1017 N N . TYR A 1 129 ? -4.961 -7.893 8.691 1.00 96.44 129 TYR A N 1
ATOM 1018 C CA . TYR A 1 129 ? -4.343 -7.485 7.433 1.00 96.44 129 TYR A CA 1
ATOM 1019 C C . TYR A 1 129 ? -3.199 -8.436 7.057 1.00 96.44 129 TYR A C 1
ATOM 1021 O O . TYR A 1 129 ? -2.729 -9.225 7.876 1.00 96.44 129 TYR A O 1
ATOM 1029 N N . THR A 1 130 ? -2.792 -8.397 5.790 1.00 95.44 130 THR A N 1
ATOM 1030 C CA . THR A 1 130 ? -1.565 -9.035 5.304 1.00 95.44 130 THR A CA 1
ATOM 1031 C C . THR A 1 130 ? -0.422 -8.023 5.442 1.00 95.44 130 THR A C 1
ATOM 1033 O O . THR A 1 130 ? -0.548 -6.947 4.850 1.00 95.44 130 THR A O 1
ATOM 1036 N N . PRO A 1 131 ? 0.631 -8.327 6.221 1.00 93.06 131 PRO A N 1
ATOM 1037 C CA . PRO A 1 131 ? 1.801 -7.462 6.344 1.00 93.06 131 PRO A CA 1
ATOM 1038 C C . PRO A 1 131 ? 2.568 -7.379 5.020 1.00 93.06 131 PRO A C 1
ATOM 1040 O O . PRO A 1 131 ? 2.418 -8.267 4.172 1.00 93.06 131 PRO A O 1
ATOM 1043 N N . LEU A 1 132 ? 3.325 -6.293 4.840 1.00 88.94 132 LEU A N 1
ATOM 1044 C CA . LEU A 1 132 ? 4.230 -6.118 3.699 1.00 88.94 132 LEU A CA 1
ATOM 1045 C C . LEU A 1 132 ? 5.340 -7.182 3.661 1.00 88.94 132 LEU A C 1
ATOM 1047 O O . LEU A 1 132 ? 5.813 -7.598 4.736 1.00 88.94 132 LEU A O 1
#

Solvent-accessible surface area (backbone atoms only — not comparable to full-atom values): 7652 Å² total; per-residue (Å²): 131,84,72,72,69,44,75,46,78,78,43,78,46,66,29,82,73,68,82,47,42,43,36,32,31,43,37,35,44,73,93,50,72,71,46,35,35,38,34,32,82,71,21,93,45,62,44,57,35,80,76,68,64,62,87,90,54,54,49,63,55,51,39,52,51,52,50,49,42,36,72,66,50,37,28,41,34,39,34,41,73,92,57,99,51,38,49,43,43,72,42,54,48,74,64,57,63,65,76,66,51,60,93,88,60,76,64,50,40,27,32,41,69,62,52,70,61,53,69,67,41,46,73,74,59,81,43,82,62,50,57,109

Mean predicted aligned error: 4.91 Å

pLDDT: mean 90.47, std 9.57, range [49.62, 98.62]

Secondary structure (DSSP, 8-state):
--PPPEEEEEEEEE-TTS--EEEEEEEE-TTSPPEEEEEETT-S-EEEGGGG--SS--HHHHHHHHHHHHHTT-S-EEEE-SSSS-EEEE-S-HHHHHHT--TT--PEEE-TTS-EE-HHHHHTTSS-----

Radius of gyration: 15.7 Å; Cα contacts (8 Å, |Δi|>4): 234; chains: 1; bounding box: 39×36×42 Å

Foldseek 3Di:
DPDDKDKDFPDWDAFPVRPWIWTWIFIDDPPDHTWTWIDTPQAPDIDTQVVVPPPPDDRSVSNVVVVVQQQVQAWKWWWFDPDPTIHIDTAQDLVCVVVPDDPPTDIFIGGSNRHTDDSVCDVVVVDHHDHD